Protein AF-A0A552V3G6-F1 (afdb_monomer)

Structure (mmCIF, N/CA/C/O backbone):
data_AF-A0A552V3G6-F1
#
_entry.id   AF-A0A552V3G6-F1
#
loop_
_atom_site.group_PDB
_atom_site.id
_atom_site.type_symbol
_atom_site.label_atom_id
_atom_site.label_alt_id
_atom_site.label_comp_id
_atom_site.label_asym_id
_atom_site.label_entity_id
_atom_site.label_seq_id
_atom_site.pdbx_PDB_ins_code
_atom_site.Cartn_x
_atom_site.Cartn_y
_atom_site.Cartn_z
_atom_site.occupancy
_atom_site.B_iso_or_equiv
_atom_site.auth_seq_id
_atom_site.auth_comp_id
_atom_site.auth_asym_id
_atom_site.auth_atom_id
_atom_site.pdbx_PDB_model_num
ATOM 1 N N . MET A 1 1 ? -13.870 12.421 2.718 1.00 36.53 1 MET A N 1
ATOM 2 C CA . MET A 1 1 ? -14.119 11.227 3.550 1.00 36.53 1 MET A CA 1
ATOM 3 C C . MET A 1 1 ? -14.312 10.063 2.599 1.00 36.53 1 MET A C 1
ATOM 5 O O . MET A 1 1 ? -15.280 10.072 1.852 1.00 36.53 1 MET A O 1
ATOM 9 N N . CYS A 1 2 ? -13.335 9.164 2.523 1.00 41.12 2 CYS A N 1
ATOM 10 C CA . CYS A 1 2 ? -13.428 7.960 1.698 1.00 41.12 2 CYS A CA 1
ATOM 11 C C . CYS A 1 2 ? -14.226 6.924 2.500 1.00 41.12 2 CYS A C 1
ATOM 13 O O . CYS A 1 2 ? -13.892 6.691 3.658 1.00 41.12 2 CYS A O 1
ATOM 15 N N . ILE A 1 3 ? -15.292 6.365 1.926 1.00 45.28 3 ILE A N 1
ATOM 16 C CA . ILE A 1 3 ? -16.096 5.302 2.545 1.00 45.28 3 ILE A CA 1
ATOM 17 C C . ILE A 1 3 ? -15.533 3.977 2.037 1.00 45.28 3 ILE A C 1
ATOM 19 O O . ILE A 1 3 ? -15.386 3.808 0.830 1.00 45.28 3 ILE A O 1
ATOM 23 N N . PHE A 1 4 ? -15.200 3.064 2.940 1.00 55.50 4 PHE A N 1
ATOM 24 C CA . PHE A 1 4 ? -14.645 1.755 2.613 1.00 55.50 4 PHE A CA 1
ATOM 25 C C . PHE A 1 4 ? -15.661 0.700 3.085 1.00 55.50 4 PHE A C 1
ATOM 27 O O . PHE A 1 4 ? -16.121 0.794 4.222 1.00 55.50 4 PHE A O 1
ATOM 34 N N . ASN A 1 5 ? -16.024 -0.286 2.255 1.00 55.72 5 ASN A N 1
ATOM 35 C CA . ASN A 1 5 ? -16.886 -1.399 2.685 1.00 55.72 5 ASN A CA 1
ATOM 36 C C . ASN A 1 5 ? -16.052 -2.642 3.048 1.00 55.72 5 ASN A C 1
ATOM 38 O O . ASN A 1 5 ? -14.921 -2.804 2.590 1.00 55.72 5 ASN A O 1
ATOM 42 N N . VAL A 1 6 ? -16.610 -3.541 3.865 1.00 61.16 6 VAL A N 1
ATOM 43 C CA . VAL A 1 6 ? -15.971 -4.830 4.202 1.00 61.16 6 VAL A CA 1
ATOM 44 C C . VAL A 1 6 ? -15.851 -5.693 2.954 1.00 61.16 6 VAL A C 1
ATOM 46 O O . VAL A 1 6 ? -16.818 -5.811 2.207 1.00 61.16 6 VAL A O 1
ATOM 49 N N . ASN A 1 7 ? -14.696 -6.341 2.776 1.00 65.25 7 ASN A N 1
ATOM 50 C CA . ASN A 1 7 ? -14.328 -7.121 1.586 1.00 65.25 7 ASN A CA 1
ATOM 51 C C . ASN A 1 7 ? -14.103 -6.297 0.309 1.00 65.25 7 ASN A C 1
ATOM 53 O O . ASN A 1 7 ? -13.780 -6.888 -0.721 1.00 65.25 7 ASN A O 1
ATOM 57 N N . ASP A 1 8 ? -14.198 -4.966 0.376 1.00 72.62 8 ASP A N 1
ATOM 58 C CA . ASP A 1 8 ? -13.779 -4.106 -0.724 1.00 72.62 8 ASP A CA 1
ATOM 59 C C . ASP A 1 8 ? -12.289 -3.779 -0.611 1.00 72.62 8 ASP A C 1
ATOM 61 O O . ASP A 1 8 ? -11.747 -3.486 0.463 1.00 72.62 8 ASP A O 1
ATOM 65 N N . ILE A 1 9 ? -11.634 -3.777 -1.768 1.00 83.00 9 ILE A N 1
ATOM 66 C CA . ILE A 1 9 ? -10.279 -3.265 -1.926 1.00 83.00 9 ILE A CA 1
ATOM 67 C C . ILE A 1 9 ? -10.390 -1.835 -2.423 1.00 83.00 9 ILE A C 1
ATOM 69 O O . ILE A 1 9 ? -10.930 -1.575 -3.497 1.00 83.00 9 ILE A O 1
ATOM 73 N N . ASN A 1 10 ? -9.822 -0.907 -1.665 1.00 86.19 10 ASN A N 1
ATOM 74 C CA . ASN A 1 10 ? -9.672 0.469 -2.106 1.00 86.19 10 ASN A CA 1
ATOM 75 C C . ASN A 1 10 ? -8.270 0.634 -2.682 1.00 86.19 10 ASN A C 1
ATOM 77 O O . ASN A 1 10 ? -7.282 0.358 -2.002 1.00 86.19 10 ASN A O 1
ATOM 81 N N . MET A 1 11 ? -8.189 1.048 -3.944 1.00 91.12 11 MET A N 1
ATOM 82 C CA . MET A 1 11 ? -6.927 1.173 -4.668 1.00 91.12 11 MET A CA 1
ATOM 83 C C . MET A 1 11 ? -6.650 2.630 -5.021 1.00 91.12 11 MET A C 1
ATOM 85 O O . MET A 1 11 ? -7.496 3.310 -5.600 1.00 91.12 11 MET A O 1
ATOM 89 N N . TYR A 1 12 ? -5.439 3.084 -4.718 1.00 92.06 12 TYR A N 1
ATOM 90 C CA . TYR A 1 12 ? -4.943 4.413 -5.052 1.00 92.06 12 TYR A CA 1
ATOM 91 C C . TYR A 1 12 ? -3.745 4.270 -5.981 1.00 92.06 12 TYR A C 1
ATOM 93 O O . TYR A 1 12 ? -2.741 3.660 -5.614 1.00 92.06 12 TYR A O 1
ATOM 101 N N . VAL A 1 13 ? -3.857 4.826 -7.184 1.00 93.50 13 VAL A N 1
ATOM 102 C CA . VAL A 1 13 ? -2.789 4.788 -8.186 1.00 93.50 13 VAL A CA 1
ATOM 103 C C . VAL A 1 13 ? -1.949 6.054 -8.072 1.00 93.50 13 VAL A C 1
ATOM 105 O O . VAL A 1 13 ? -2.476 7.166 -8.074 1.00 93.50 13 VAL A O 1
ATOM 108 N N . LEU A 1 14 ? -0.636 5.877 -7.984 1.00 93.38 14 LEU A N 1
ATOM 109 C CA . LEU A 1 14 ? 0.359 6.935 -7.923 1.00 93.38 14 LEU A CA 1
ATOM 110 C C . LEU A 1 14 ? 1.280 6.822 -9.137 1.00 93.38 14 LEU A C 1
ATOM 112 O O . LEU A 1 14 ? 2.003 5.840 -9.283 1.00 93.38 14 LEU A O 1
ATOM 116 N N . ASN A 1 15 ? 1.287 7.853 -9.978 1.00 93.00 15 ASN A N 1
ATOM 117 C CA . ASN A 1 15 ? 2.213 7.949 -11.103 1.00 93.00 15 ASN A CA 1
ATOM 118 C C . ASN A 1 15 ? 3.409 8.813 -10.698 1.00 93.00 15 ASN A C 1
ATOM 120 O O . ASN A 1 15 ? 3.293 10.035 -10.589 1.00 93.00 15 ASN A O 1
ATOM 124 N N . GLN A 1 16 ? 4.555 8.176 -10.477 1.00 90.69 16 GLN A N 1
ATOM 125 C CA . GLN A 1 16 ? 5.810 8.839 -10.143 1.00 90.69 16 GLN A CA 1
ATOM 126 C C . GLN A 1 16 ? 6.556 9.196 -11.424 1.00 90.69 16 GLN A C 1
ATOM 128 O O . GLN A 1 16 ? 7.048 8.321 -12.135 1.00 90.69 16 GLN A O 1
ATOM 133 N N . SER A 1 17 ? 6.655 10.490 -11.726 1.00 91.12 17 SER A N 1
ATOM 134 C CA . SER A 1 17 ? 7.442 10.964 -12.878 1.00 91.12 17 SER A CA 1
ATOM 135 C C . SER A 1 17 ? 8.953 10.981 -12.601 1.00 91.12 17 SER A C 1
ATOM 137 O O . SER A 1 17 ? 9.752 11.064 -13.527 1.00 91.12 17 SER A O 1
ATOM 139 N N . TYR A 1 18 ? 9.346 10.905 -11.331 1.00 91.38 18 TYR A N 1
ATOM 140 C CA . TYR A 1 18 ? 10.720 10.957 -10.836 1.00 91.38 18 TYR A CA 1
ATOM 141 C C . TYR A 1 18 ? 10.821 10.141 -9.543 1.00 91.38 18 TYR A C 1
ATOM 143 O O . TYR A 1 18 ? 9.799 9.754 -8.973 1.00 91.38 18 TYR A O 1
ATOM 151 N N . GLY A 1 19 ? 12.046 9.887 -9.078 1.00 91.00 19 GLY A N 1
ATOM 152 C CA . GLY A 1 19 ? 12.248 9.298 -7.757 1.00 91.00 19 GLY A CA 1
ATOM 153 C C . GLY A 1 19 ? 11.760 10.224 -6.639 1.00 91.00 19 GLY A C 1
ATOM 154 O O . GLY A 1 19 ? 11.788 11.442 -6.790 1.00 91.00 19 GLY A O 1
ATOM 155 N N . GLY A 1 20 ? 11.295 9.643 -5.538 1.00 92.69 20 GLY A N 1
ATOM 156 C CA . GLY A 1 20 ? 10.691 10.361 -4.420 1.00 92.69 20 GLY A CA 1
ATOM 157 C C . GLY A 1 20 ? 10.401 9.432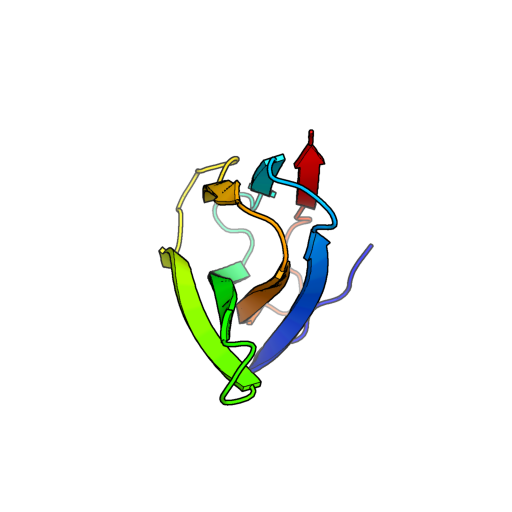 -3.244 1.00 92.69 20 GLY A C 1
ATOM 158 O O . GLY A 1 20 ? 10.947 8.332 -3.141 1.00 92.69 20 GLY A O 1
ATOM 159 N N . LYS A 1 21 ? 9.524 9.862 -2.344 1.00 94.88 21 LYS A N 1
ATOM 160 C CA . LYS A 1 21 ? 9.106 9.110 -1.165 1.00 94.88 21 LYS A CA 1
ATOM 161 C C . LYS A 1 21 ? 7.587 8.986 -1.126 1.00 94.88 21 LYS A C 1
ATOM 163 O O . LYS A 1 21 ? 6.867 9.984 -1.116 1.00 94.88 21 LYS A O 1
ATOM 168 N N . ILE A 1 22 ? 7.114 7.746 -1.046 1.00 95.19 22 ILE A N 1
ATOM 169 C CA . ILE A 1 22 ? 5.709 7.413 -0.813 1.00 95.19 22 ILE A CA 1
ATOM 170 C C . ILE A 1 22 ? 5.557 7.053 0.658 1.00 95.19 22 ILE A C 1
ATOM 172 O O . ILE A 1 22 ? 6.202 6.119 1.141 1.00 95.19 22 ILE A O 1
ATOM 176 N N . THR A 1 23 ? 4.672 7.757 1.352 1.00 93.38 23 THR A N 1
ATOM 177 C CA . THR A 1 23 ? 4.370 7.479 2.754 1.00 93.38 23 THR A CA 1
ATOM 178 C C . THR A 1 23 ? 2.877 7.305 2.935 1.00 93.38 23 THR A C 1
ATOM 180 O O . THR A 1 23 ? 2.085 8.123 2.464 1.00 93.38 23 THR A O 1
ATOM 183 N N . SER A 1 24 ? 2.493 6.247 3.635 1.00 91.69 24 SER A N 1
ATOM 184 C CA . SER A 1 24 ? 1.107 6.010 4.007 1.00 91.69 24 SER A CA 1
ATOM 185 C C . SER A 1 24 ? 0.938 6.154 5.504 1.00 91.69 24 SER A C 1
ATOM 187 O O . SER A 1 24 ? 1.670 5.536 6.276 1.00 91.69 24 SER A O 1
ATOM 189 N N . TYR A 1 25 ? -0.102 6.878 5.891 1.00 88.81 25 TYR A N 1
ATOM 190 C CA . TYR A 1 25 ? -0.562 6.984 7.261 1.00 88.81 25 TYR A CA 1
ATOM 191 C C . TYR A 1 25 ? -1.988 6.455 7.374 1.00 88.81 25 TYR A C 1
ATOM 193 O O . TYR A 1 25 ? -2.838 6.748 6.529 1.00 88.81 25 TYR A O 1
ATOM 201 N N . MET A 1 26 ? -2.256 5.692 8.427 1.00 85.75 26 MET A N 1
ATOM 202 C CA . MET A 1 26 ? -3.602 5.258 8.772 1.00 85.75 26 MET A CA 1
ATOM 203 C C . MET A 1 26 ? -3.771 5.343 10.284 1.00 85.75 26 MET A C 1
ATOM 205 O O . MET A 1 26 ? -3.144 4.611 11.039 1.00 85.75 26 MET A O 1
ATOM 209 N N . GLN A 1 27 ? -4.636 6.248 10.724 1.00 83.94 27 GLN A N 1
ATOM 210 C CA . GLN A 1 27 ? -4.970 6.409 12.129 1.00 83.94 27 GLN A CA 1
ATOM 211 C C . GLN A 1 27 ? -6.327 5.764 12.389 1.00 83.94 27 GLN A C 1
ATOM 213 O O . GLN A 1 27 ? -7.361 6.276 11.956 1.00 83.94 27 GLN A O 1
ATOM 218 N N . VAL A 1 28 ? -6.305 4.646 13.109 1.00 80.75 28 VAL A N 1
ATOM 219 C CA . VAL A 1 28 ? -7.491 3.889 13.517 1.00 80.75 28 VAL A CA 1
ATOM 220 C C . VAL A 1 28 ? -7.462 3.756 15.044 1.00 80.75 28 VAL A C 1
ATOM 222 O O . VAL A 1 28 ? -6.503 3.193 15.576 1.00 80.75 28 VAL A O 1
ATOM 225 N N . PRO A 1 29 ? -8.462 4.288 15.773 1.00 77.69 29 PRO A N 1
ATOM 226 C CA . PRO A 1 29 ? -8.525 4.157 17.224 1.00 77.69 29 PRO 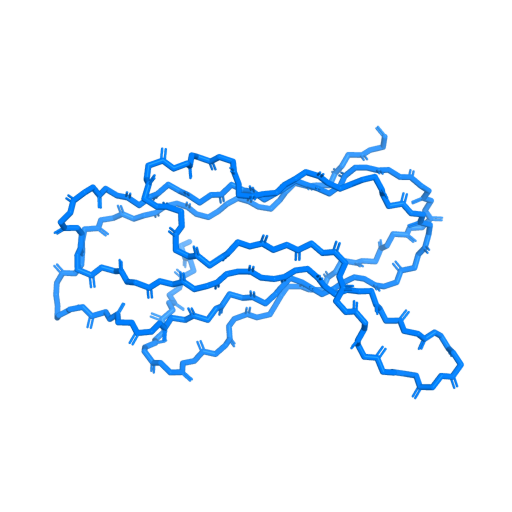A CA 1
ATOM 227 C C . PRO A 1 29 ? -8.569 2.695 17.681 1.00 77.69 29 PRO A C 1
ATOM 229 O O . PRO A 1 29 ? -9.116 1.822 16.998 1.00 77.69 29 PRO A O 1
ATOM 232 N N . GLN A 1 30 ? -8.046 2.440 18.880 1.00 72.75 30 GLN A N 1
ATOM 233 C CA . GLN A 1 30 ? -8.216 1.149 19.539 1.00 72.75 30 GLN A CA 1
ATOM 234 C C . GLN A 1 30 ? -9.715 0.887 19.763 1.00 72.75 30 GLN A C 1
ATOM 236 O O . GLN A 1 30 ? -10.442 1.787 20.178 1.00 72.75 30 GLN A O 1
ATOM 241 N N . ASN A 1 31 ? -10.173 -0.338 19.489 1.00 75.81 31 ASN A N 1
ATOM 242 C CA . ASN A 1 31 ? -11.589 -0.741 19.547 1.00 75.81 31 ASN A CA 1
ATOM 243 C C . ASN A 1 31 ? -12.519 -0.028 18.547 1.00 75.81 31 ASN A C 1
ATOM 245 O O . ASN A 1 31 ? -13.728 -0.010 18.742 1.00 75.81 31 ASN A O 1
ATOM 249 N N . SER A 1 32 ? -11.982 0.509 17.452 1.00 78.75 32 SER A N 1
ATOM 250 C CA . SER A 1 32 ? -12.776 1.142 16.386 1.00 78.75 32 SER A CA 1
ATOM 251 C C . SER A 1 32 ? -13.718 0.201 15.626 1.00 78.75 32 SER A C 1
ATOM 253 O O . SER A 1 32 ? -14.522 0.672 14.825 1.00 78.75 32 SER A O 1
ATOM 255 N N . GLY A 1 33 ? -13.592 -1.117 15.809 1.00 80.50 33 GLY A N 1
ATOM 256 C CA . GLY A 1 33 ? -14.310 -2.105 15.003 1.00 80.50 33 GLY A CA 1
ATOM 257 C C . GLY A 1 33 ? -13.795 -2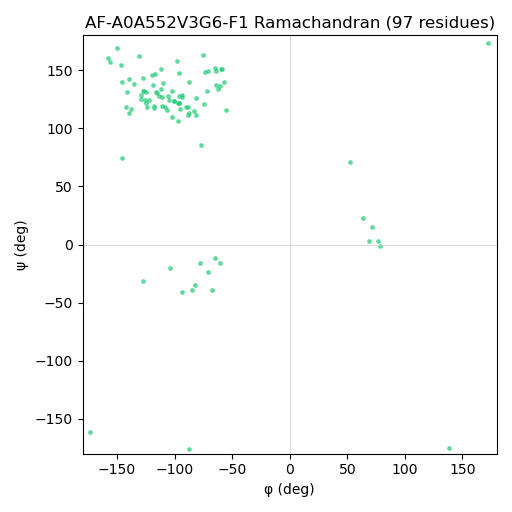.211 13.560 1.00 80.50 33 GLY A C 1
ATOM 258 O O . GLY A 1 33 ? -14.487 -2.787 12.720 1.00 80.50 33 GLY A O 1
ATOM 259 N N . ILE A 1 34 ? -12.604 -1.669 13.269 1.00 80.88 34 ILE A N 1
ATOM 260 C CA . ILE A 1 34 ? -11.963 -1.670 11.947 1.00 80.88 34 ILE A CA 1
ATOM 261 C C . ILE A 1 34 ? -10.733 -2.585 11.973 1.00 80.88 34 ILE A C 1
ATOM 263 O O . ILE A 1 34 ? -9.843 -2.409 12.802 1.00 80.88 34 ILE A O 1
ATOM 267 N N . ASP A 1 35 ? -10.661 -3.525 11.030 1.00 82.44 35 ASP A N 1
ATOM 268 C CA . ASP A 1 35 ? -9.463 -4.325 10.736 1.00 82.44 35 ASP A CA 1
ATOM 269 C C . ASP A 1 35 ? -9.126 -4.161 9.252 1.00 82.44 35 ASP A C 1
ATOM 271 O O . ASP A 1 35 ? -10.008 -4.272 8.390 1.00 82.44 35 ASP A O 1
ATOM 275 N N . TYR A 1 36 ? -7.861 -3.875 8.952 1.00 83.25 36 TYR A N 1
ATOM 276 C CA . TYR A 1 36 ? -7.397 -3.622 7.601 1.00 83.25 36 TYR A CA 1
ATOM 277 C C . TYR A 1 36 ? -5.967 -4.108 7.365 1.00 83.25 36 TYR A C 1
ATOM 279 O O . TYR A 1 36 ? -5.124 -4.146 8.260 1.00 83.25 36 TYR A O 1
ATOM 287 N N . ASN A 1 37 ? -5.693 -4.401 6.098 1.00 87.06 37 ASN A N 1
ATOM 288 C CA . ASN A 1 37 ? -4.349 -4.524 5.560 1.00 87.06 37 ASN A CA 1
ATOM 289 C C . ASN A 1 37 ? -4.084 -3.387 4.587 1.00 87.06 37 ASN A C 1
ATOM 291 O O . ASN A 1 37 ? -4.993 -2.914 3.902 1.00 87.06 37 ASN A O 1
ATOM 295 N N . ILE A 1 38 ? -2.821 -2.994 4.474 1.00 89.25 38 ILE A N 1
ATOM 296 C CA . ILE A 1 38 ? -2.397 -2.076 3.428 1.00 89.25 38 ILE A CA 1
ATOM 297 C C . ILE A 1 38 ? -1.106 -2.553 2.785 1.00 89.25 38 ILE A C 1
ATOM 299 O O . ILE A 1 38 ? -0.183 -3.036 3.443 1.00 89.25 38 ILE A O 1
ATOM 303 N N . SER A 1 39 ? -1.049 -2.436 1.468 1.00 92.12 39 SER A N 1
ATOM 304 C CA . SER A 1 39 ? 0.092 -2.857 0.668 1.00 92.12 39 SER A CA 1
ATOM 305 C C . SER A 1 39 ? 0.365 -1.847 -0.434 1.00 92.12 39 SER A C 1
ATOM 307 O O . SER A 1 39 ? -0.554 -1.291 -1.030 1.00 92.12 39 SER A O 1
ATOM 309 N N . LEU A 1 40 ? 1.643 -1.628 -0.702 1.00 95.19 40 LEU A N 1
ATOM 310 C CA . LEU A 1 40 ? 2.177 -0.875 -1.819 1.00 95.19 40 LEU A CA 1
ATOM 311 C C . LEU A 1 40 ? 2.750 -1.867 -2.829 1.00 95.19 40 LEU A C 1
ATOM 313 O O . LEU A 1 40 ? 3.602 -2.700 -2.504 1.00 95.19 40 LEU A O 1
ATOM 317 N N . PHE A 1 41 ? 2.312 -1.723 -4.070 1.00 96.94 41 PHE A N 1
ATOM 318 C CA . PHE A 1 41 ? 2.821 -2.458 -5.214 1.00 96.94 41 PHE A CA 1
ATOM 319 C C . PHE A 1 41 ? 3.462 -1.493 -6.208 1.00 96.94 41 PHE A C 1
ATOM 321 O O . PHE A 1 41 ? 2.983 -0.371 -6.374 1.00 96.94 41 PHE A O 1
ATOM 328 N N . LYS A 1 42 ? 4.511 -1.938 -6.900 1.00 97.38 42 LYS A N 1
ATOM 329 C CA . LYS A 1 42 ? 5.031 -1.297 -8.110 1.00 97.38 42 LYS A CA 1
ATOM 330 C C . LYS A 1 42 ? 4.569 -2.100 -9.320 1.00 97.38 42 LYS A C 1
ATOM 332 O O . LYS A 1 42 ? 4.705 -3.323 -9.323 1.00 97.38 42 LYS A O 1
ATOM 337 N N . GLN A 1 43 ? 4.033 -1.429 -10.331 1.00 97.81 43 GLN A N 1
ATOM 338 C CA . GLN A 1 43 ? 3.722 -2.073 -11.599 1.00 97.81 43 GLN A CA 1
ATOM 339 C C . GLN A 1 43 ? 5.018 -2.395 -12.353 1.00 97.81 43 GLN A C 1
ATOM 341 O O . GLN A 1 43 ? 5.901 -1.546 -12.484 1.00 97.81 43 GLN A O 1
ATOM 346 N N . ASP A 1 44 ? 5.133 -3.621 -12.848 1.00 96.56 44 ASP A N 1
ATOM 347 C CA . ASP A 1 44 ? 6.135 -3.996 -13.834 1.00 96.56 44 ASP A CA 1
ATOM 348 C C . ASP A 1 44 ? 5.734 -3.432 -15.202 1.00 96.56 44 ASP A C 1
ATOM 350 O O . ASP A 1 44 ? 4.656 -3.732 -15.710 1.00 96.56 44 ASP A O 1
ATOM 354 N N . GLU A 1 45 ? 6.583 -2.602 -15.803 1.00 93.12 45 GLU A N 1
ATOM 355 C CA . GLU A 1 45 ? 6.261 -1.931 -17.069 1.00 93.12 45 GLU A CA 1
ATOM 356 C C . GLU A 1 45 ? 6.231 -2.884 -18.272 1.00 93.12 45 GLU A C 1
ATOM 358 O O . GLU A 1 45 ? 5.576 -2.589 -19.271 1.00 93.12 45 GLU A O 1
ATOM 363 N N . ALA A 1 46 ? 6.925 -4.023 -18.195 1.00 95.50 46 ALA A N 1
ATOM 364 C CA . ALA A 1 46 ? 6.987 -4.984 -19.288 1.00 95.50 46 ALA A CA 1
ATOM 365 C C . ALA A 1 46 ? 5.795 -5.946 -19.269 1.00 95.50 46 ALA A C 1
ATOM 367 O O . ALA A 1 46 ? 5.279 -6.294 -20.332 1.00 95.50 46 ALA A O 1
ATOM 368 N N . THR A 1 47 ? 5.367 -6.389 -18.082 1.00 95.88 47 THR A N 1
ATOM 369 C CA . THR A 1 47 ? 4.291 -7.389 -17.947 1.00 95.88 47 THR A CA 1
ATOM 370 C C . THR A 1 47 ? 2.954 -6.802 -17.508 1.00 95.88 47 THR A C 1
ATOM 372 O O . THR A 1 47 ? 1.915 -7.418 -17.724 1.00 95.88 47 THR A O 1
ATOM 375 N N . GLY A 1 48 ? 2.958 -5.608 -16.914 1.00 93.94 48 GLY A N 1
ATOM 376 C CA . GLY A 1 48 ? 1.789 -4.997 -16.284 1.00 93.94 48 GLY A CA 1
ATOM 377 C C . GLY A 1 48 ? 1.472 -5.550 -14.891 1.00 93.94 48 GLY A C 1
ATOM 378 O O . GLY A 1 48 ? 0.534 -5.057 -14.261 1.00 93.94 48 GLY A O 1
ATOM 379 N N . ASP A 1 49 ? 2.240 -6.527 -14.396 1.00 96.38 49 ASP A N 1
ATOM 380 C CA . ASP A 1 49 ? 1.997 -7.178 -13.107 1.00 96.38 49 ASP A CA 1
ATOM 381 C C . AS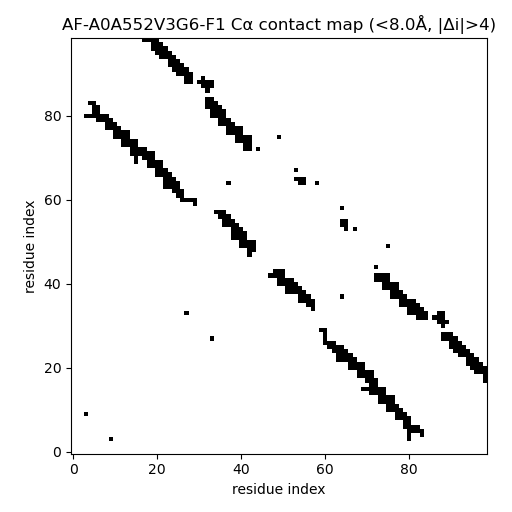P A 1 49 ? 2.305 -6.255 -11.926 1.00 96.38 49 ASP A C 1
ATOM 383 O O . ASP A 1 49 ? 3.220 -5.434 -11.965 1.00 96.38 49 ASP A O 1
ATOM 387 N N . LEU A 1 50 ? 1.583 -6.435 -10.820 1.00 96.06 50 LEU A N 1
ATOM 388 C CA . LEU A 1 50 ? 1.842 -5.721 -9.572 1.00 96.06 50 LEU A CA 1
ATOM 389 C C . LEU A 1 50 ? 2.826 -6.503 -8.696 1.00 96.06 50 LEU A C 1
ATOM 391 O O . LEU A 1 50 ? 2.536 -7.608 -8.240 1.00 96.06 50 LEU A O 1
ATOM 395 N N . LYS A 1 51 ? 3.985 -5.904 -8.414 1.00 96.62 51 LYS A N 1
ATOM 396 C CA . LYS A 1 51 ? 5.017 -6.458 -7.529 1.00 96.62 51 LYS A CA 1
ATOM 397 C C . LYS A 1 51 ? 4.944 -5.798 -6.160 1.00 96.62 51 LYS A C 1
ATOM 399 O O . LYS A 1 51 ? 5.036 -4.578 -6.061 1.00 96.62 51 LYS A O 1
ATOM 404 N N . PHE A 1 52 ? 4.785 -6.593 -5.106 1.00 94.38 52 PHE A N 1
ATOM 405 C CA . PHE A 1 52 ? 4.773 -6.090 -3.731 1.00 94.38 52 PHE A CA 1
ATOM 406 C C . PHE A 1 52 ? 6.117 -5.436 -3.385 1.00 94.38 52 PHE A C 1
ATOM 408 O O . PHE A 1 52 ? 7.168 -6.013 -3.667 1.00 94.38 52 PHE A O 1
ATOM 415 N N . VAL A 1 53 ? 6.084 -4.251 -2.769 1.00 94.88 53 VAL A N 1
ATOM 416 C CA . VAL A 1 53 ? 7.304 -3.529 -2.358 1.00 94.88 53 VAL A CA 1
ATOM 417 C C . VAL A 1 53 ? 7.303 -3.107 -0.891 1.00 94.88 53 VAL A C 1
ATOM 419 O O . VAL A 1 53 ? 8.366 -3.054 -0.280 1.00 94.88 53 VAL A O 1
ATOM 422 N N . ALA A 1 54 ? 6.138 -2.818 -0.312 1.00 91.81 54 ALA A N 1
ATOM 423 C CA . ALA A 1 54 ? 6.001 -2.474 1.099 1.00 91.81 54 ALA A CA 1
ATOM 424 C C . ALA A 1 54 ? 4.566 -2.726 1.562 1.00 91.81 54 ALA A C 1
ATOM 426 O O . ALA A 1 54 ? 3.644 -2.772 0.755 1.00 91.81 54 ALA A O 1
ATOM 427 N N . GLY A 1 55 ? 4.350 -2.857 2.861 1.00 86.00 55 GLY A N 1
ATOM 428 C CA . GLY A 1 55 ? 3.014 -3.017 3.415 1.00 86.00 55 GLY A CA 1
ATOM 429 C C . GLY A 1 55 ? 3.066 -3.330 4.896 1.00 86.00 55 GLY A C 1
ATOM 430 O O . GLY A 1 55 ? 4.141 -3.539 5.459 1.00 86.00 55 GLY A O 1
ATOM 431 N N . CYS A 1 56 ? 1.894 -3.366 5.511 1.00 79.31 56 CYS A N 1
ATOM 432 C CA . CYS A 1 56 ? 1.737 -3.798 6.884 1.00 79.31 56 CYS A CA 1
ATOM 433 C C . CYS A 1 56 ? 0.454 -4.609 7.015 1.00 79.31 56 CYS A C 1
ATOM 435 O O . CYS A 1 56 ? -0.618 -4.182 6.566 1.00 79.31 56 CYS A O 1
ATOM 437 N N . ASP A 1 57 ? 0.589 -5.761 7.658 1.00 68.81 57 ASP A N 1
ATOM 438 C CA . ASP A 1 57 ? -0.539 -6.513 8.168 1.00 68.81 57 ASP A CA 1
ATOM 439 C C . ASP A 1 57 ? -0.841 -5.999 9.572 1.00 68.81 57 ASP A C 1
ATOM 441 O O . ASP A 1 57 ? -0.036 -6.174 10.484 1.00 68.81 57 ASP A O 1
ATOM 445 N N . TYR A 1 58 ? -2.004 -5.367 9.724 1.00 64.38 58 TYR A N 1
ATOM 446 C CA . TYR A 1 58 ? -2.584 -5.021 11.018 1.00 64.38 58 TYR A CA 1
ATOM 447 C C . TYR A 1 58 ? -1.645 -4.250 11.979 1.00 64.38 58 TYR A C 1
ATOM 449 O O . TYR A 1 58 ? -1.207 -4.777 13.007 1.00 64.38 58 TYR A O 1
ATOM 457 N N . PRO A 1 59 ? -1.338 -2.975 11.680 1.00 60.06 59 PRO A N 1
ATOM 458 C CA . PRO A 1 59 ? -0.559 -2.134 12.574 1.00 60.06 59 PRO A CA 1
ATOM 459 C C . PRO A 1 59 ? -1.455 -1.662 13.717 1.00 60.06 59 PRO A C 1
ATOM 461 O O . PRO A 1 59 ? -2.032 -0.574 13.667 1.00 60.06 59 PRO A O 1
ATOM 464 N N . GLU A 1 60 ? -1.584 -2.463 14.772 1.00 56.94 60 GLU A N 1
ATOM 465 C CA . GLU A 1 60 ? -2.098 -1.925 16.028 1.00 56.94 60 GLU A CA 1
ATOM 466 C C . GLU A 1 60 ? -1.208 -0.734 16.425 1.00 56.94 60 GLU A C 1
ATOM 468 O O . GLU A 1 60 ? -0.012 -0.880 16.669 1.00 56.94 60 GLU A O 1
ATOM 473 N N . MET A 1 61 ? -1.803 0.462 16.460 1.00 56.88 61 MET A N 1
ATOM 474 C CA . MET A 1 61 ? -1.218 1.718 16.955 1.00 56.88 61 MET A CA 1
ATOM 475 C C . MET A 1 61 ? -0.204 2.466 16.066 1.00 56.88 61 MET A C 1
ATOM 477 O O . MET A 1 61 ? 0.287 3.507 16.511 1.00 56.88 61 MET A O 1
ATOM 481 N N . SER A 1 62 ? 0.108 2.035 14.837 1.00 58.94 62 SER A N 1
ATOM 482 C CA . SER A 1 62 ? 1.019 2.831 13.9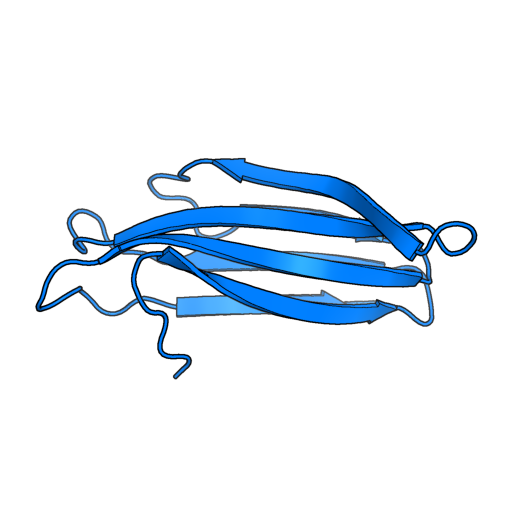93 1.00 58.94 62 SER A CA 1
ATOM 483 C C . SER A 1 62 ? 0.273 3.876 13.172 1.00 58.94 62 SER A C 1
ATOM 485 O O . SER A 1 62 ? -0.528 3.529 12.312 1.00 58.94 62 SER A O 1
ATOM 487 N N . ASN A 1 63 ? 0.582 5.158 13.391 1.00 71.62 63 ASN A N 1
ATOM 488 C CA . ASN A 1 63 ? 0.096 6.228 12.519 1.00 71.62 63 ASN A CA 1
ATOM 489 C C . ASN A 1 63 ? 0.735 6.137 11.127 1.00 71.62 63 ASN A C 1
ATOM 491 O O . ASN A 1 63 ? 0.045 6.373 10.145 1.00 71.62 63 ASN A O 1
ATOM 495 N N . GLU A 1 64 ? 2.030 5.805 11.033 1.00 77.75 64 GLU A N 1
ATOM 496 C CA . GLU A 1 64 ? 2.742 5.589 9.764 1.00 77.75 64 GLU A CA 1
ATOM 497 C C . GLU A 1 64 ? 2.792 4.097 9.444 1.00 77.75 64 GLU A C 1
ATOM 499 O O . GLU A 1 64 ? 3.321 3.306 10.221 1.00 77.75 64 GLU A O 1
ATOM 504 N N . ILE A 1 65 ? 2.257 3.697 8.298 1.00 86.56 65 ILE A N 1
ATOM 505 C CA . ILE A 1 65 ? 2.141 2.279 7.955 1.00 86.56 65 ILE A CA 1
ATOM 506 C C . ILE A 1 65 ? 3.327 1.792 7.137 1.00 86.56 65 ILE A C 1
ATOM 508 O O . ILE A 1 65 ? 3.834 0.693 7.345 1.00 86.56 65 ILE A O 1
ATOM 512 N N . PHE A 1 66 ? 3.774 2.624 6.203 1.00 88.69 66 PHE A N 1
ATOM 513 C CA . PHE A 1 66 ? 5.014 2.418 5.479 1.00 88.69 66 PHE A CA 1
ATOM 514 C C . PHE A 1 66 ? 5.542 3.749 4.957 1.00 88.69 66 PHE A C 1
ATOM 516 O O . PHE A 1 66 ? 4.788 4.691 4.703 1.00 88.69 66 PHE A O 1
ATOM 523 N N . SER A 1 67 ? 6.847 3.763 4.714 1.00 92.44 67 SER A N 1
ATOM 524 C CA . SER A 1 67 ? 7.583 4.839 4.068 1.00 92.44 67 SER A CA 1
ATOM 525 C C . SER A 1 67 ? 8.573 4.192 3.094 1.00 92.44 67 SER A C 1
ATOM 527 O O . SER A 1 67 ? 9.463 3.457 3.524 1.00 92.44 67 SER A O 1
ATOM 529 N N . TYR A 1 68 ? 8.419 4.446 1.795 1.00 93.94 68 TYR A N 1
ATOM 530 C CA . TYR A 1 68 ? 9.182 3.795 0.729 1.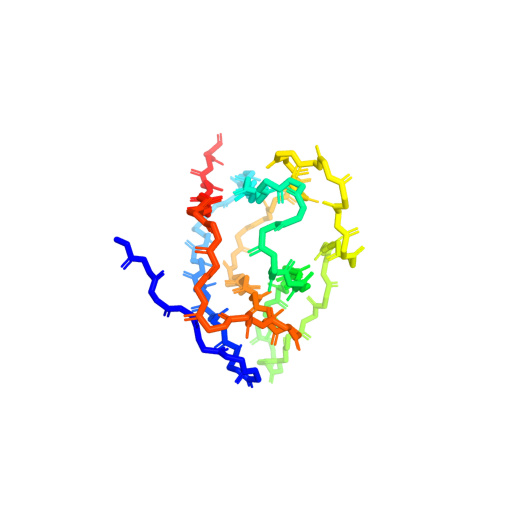00 93.94 68 TYR A CA 1
ATOM 531 C C . TYR A 1 68 ? 9.823 4.829 -0.201 1.00 93.94 68 TYR A C 1
ATOM 533 O O . TYR A 1 68 ? 9.147 5.749 -0.661 1.00 93.94 68 TYR A O 1
ATOM 541 N N . ILE A 1 69 ? 11.117 4.667 -0.490 1.00 95.38 69 ILE A N 1
ATOM 542 C CA . ILE A 1 69 ? 11.813 5.466 -1.505 1.00 95.38 69 ILE A CA 1
ATOM 543 C C . ILE A 1 69 ? 11.502 4.856 -2.871 1.00 95.38 69 ILE A C 1
ATOM 545 O O . ILE A 1 69 ? 11.901 3.729 -3.155 1.00 95.38 69 ILE A O 1
ATOM 549 N N . SER A 1 70 ? 10.743 5.583 -3.684 1.00 94.44 70 SER A N 1
ATOM 550 C CA . SER A 1 70 ? 10.327 5.172 -5.020 1.00 94.44 70 SER A CA 1
ATOM 551 C C . SER A 1 70 ? 11.248 5.739 -6.088 1.00 94.44 70 SER A C 1
ATOM 553 O O . SER A 1 70 ? 11.703 6.872 -5.970 1.00 94.44 70 SER A O 1
ATOM 555 N N . ASP A 1 71 ? 11.425 4.991 -7.172 1.00 95.25 71 ASP A N 1
ATOM 556 C CA . ASP A 1 71 ? 11.883 5.535 -8.452 1.00 95.25 71 ASP A CA 1
ATOM 557 C C . ASP A 1 71 ? 10.674 6.021 -9.271 1.00 95.25 71 ASP A C 1
ATOM 559 O O . ASP A 1 71 ? 9.528 5.936 -8.819 1.00 95.25 71 ASP A O 1
ATOM 563 N N . SER A 1 72 ? 10.900 6.467 -10.510 1.00 95.06 72 SER A N 1
ATOM 564 C CA . SER A 1 72 ? 9.803 6.669 -11.458 1.00 95.06 72 SER A CA 1
ATOM 565 C C . SER A 1 72 ? 9.035 5.364 -11.722 1.00 95.06 72 SER A C 1
ATOM 567 O O . SER A 1 72 ? 9.588 4.257 -11.647 1.00 95.06 72 SER A O 1
ATOM 569 N N . GLY A 1 73 ? 7.752 5.505 -12.047 1.00 95.38 73 GLY A N 1
ATOM 570 C CA . GLY A 1 73 ? 6.866 4.404 -12.415 1.00 95.38 73 GLY A CA 1
ATOM 571 C C . GLY A 1 73 ? 5.476 4.513 -11.793 1.00 95.38 73 GLY A C 1
ATOM 572 O O . GLY A 1 73 ? 5.136 5.492 -11.125 1.00 95.38 73 GLY A O 1
ATOM 573 N N . VAL A 1 74 ? 4.664 3.482 -12.016 1.00 96.25 74 VAL A N 1
ATOM 574 C CA . VAL A 1 74 ? 3.307 3.385 -11.469 1.00 96.25 74 VAL A CA 1
ATOM 575 C C . VAL A 1 74 ? 3.328 2.555 -10.193 1.00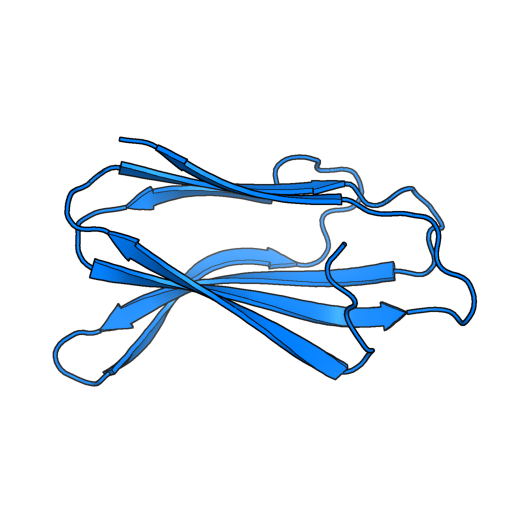 96.25 74 VAL A C 1
ATOM 577 O O . VAL A 1 74 ? 3.820 1.426 -10.168 1.00 96.25 74 VAL A O 1
ATOM 580 N N . TYR A 1 75 ? 2.760 3.114 -9.134 1.00 96.75 75 TYR A N 1
ATOM 581 C CA . TYR A 1 75 ? 2.590 2.456 -7.850 1.00 96.75 75 TYR A CA 1
ATOM 582 C C . TYR A 1 75 ? 1.107 2.364 -7.503 1.00 96.75 75 TYR A C 1
ATOM 584 O O . TYR A 1 75 ? 0.326 3.261 -7.814 1.00 96.75 75 TYR A O 1
ATOM 592 N N . VAL A 1 76 ? 0.716 1.284 -6.834 1.00 95.75 76 VAL A N 1
ATOM 593 C CA . VAL A 1 76 ? -0.657 1.063 -6.378 1.00 95.75 76 VAL A CA 1
ATOM 594 C C . VAL A 1 76 ? -0.640 0.813 -4.883 1.00 95.75 76 VAL A C 1
ATOM 596 O O . VAL A 1 76 ? 0.002 -0.124 -4.413 1.00 95.75 76 VAL A O 1
ATOM 599 N N . VAL A 1 77 ? -1.364 1.638 -4.134 1.00 94.31 77 VAL A N 1
ATOM 600 C CA . VAL A 1 77 ? -1.658 1.386 -2.724 1.00 94.31 77 VAL A CA 1
ATOM 601 C C . VAL A 1 77 ? -3.012 0.707 -2.639 1.00 94.31 77 VAL A C 1
ATOM 603 O O . VAL A 1 77 ? -4.019 1.300 -3.017 1.00 94.31 77 VAL A O 1
ATOM 606 N N . ALA A 1 7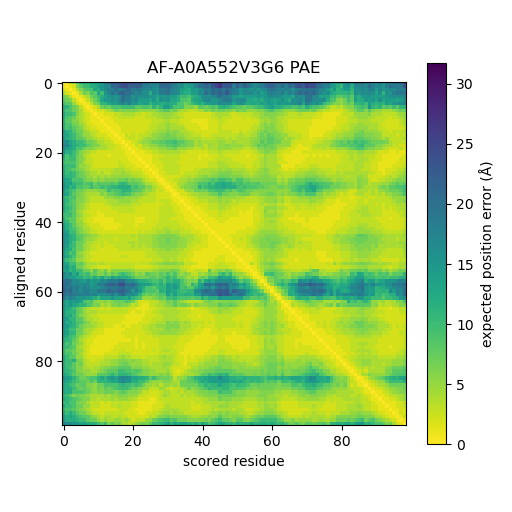8 ? -3.033 -0.525 -2.146 1.00 91.81 78 ALA A N 1
ATOM 607 C CA . ALA A 1 78 ? -4.249 -1.278 -1.889 1.00 91.81 78 ALA A CA 1
ATOM 608 C C . ALA A 1 78 ? -4.525 -1.303 -0.384 1.00 91.81 78 ALA A C 1
ATOM 610 O O . ALA A 1 78 ? -3.679 -1.742 0.395 1.00 91.81 78 ALA A O 1
ATOM 611 N N . VAL A 1 79 ? -5.713 -0.854 0.011 1.00 89.31 79 VAL A N 1
ATOM 612 C CA . VAL A 1 79 ? -6.241 -0.958 1.374 1.00 89.31 79 VAL A CA 1
ATOM 613 C C . VAL A 1 79 ? -7.356 -1.995 1.358 1.00 89.31 79 VAL A C 1
ATOM 615 O O . VAL A 1 79 ? -8.361 -1.819 0.668 1.00 89.31 79 VAL A O 1
ATOM 618 N N . TRP A 1 80 ? -7.177 -3.071 2.116 1.00 86.75 80 TRP A N 1
ATOM 619 C CA . TRP A 1 80 ? -8.143 -4.154 2.241 1.00 86.75 80 TRP A CA 1
ATOM 620 C C . TRP A 1 80 ? -8.812 -4.085 3.606 1.00 86.75 80 TRP A C 1
ATOM 622 O O . TRP A 1 80 ? -8.144 -4.299 4.616 1.00 86.75 80 TRP A O 1
ATOM 632 N N . LEU A 1 81 ? -10.123 -3.839 3.656 1.00 80.94 81 LEU A N 1
ATOM 633 C CA . LEU A 1 81 ? -10.873 -3.938 4.908 1.00 80.94 81 LEU A CA 1
ATOM 634 C C . LEU A 1 81 ? -11.272 -5.388 5.188 1.00 80.94 81 LEU A C 1
ATOM 636 O O . LEU A 1 81 ? -12.080 -5.977 4.467 1.00 80.94 81 LEU A O 1
ATOM 640 N N . LYS A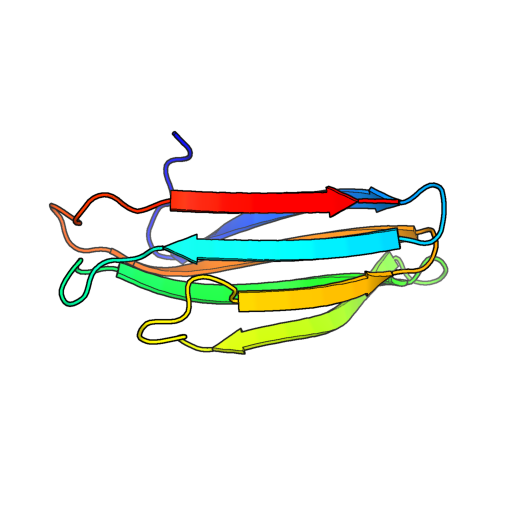 1 82 ? -10.721 -5.951 6.263 1.00 80.44 82 LYS A N 1
ATOM 641 C CA . LYS A 1 82 ? -11.054 -7.290 6.767 1.00 80.44 82 LYS A CA 1
ATOM 642 C C . LYS A 1 82 ? -12.309 -7.273 7.634 1.00 80.44 82 LYS A C 1
ATOM 644 O O . LYS A 1 82 ? -13.090 -8.220 7.600 1.00 80.44 82 LYS A O 1
ATOM 649 N N . LYS A 1 83 ? -12.513 -6.198 8.400 1.00 81.00 83 LYS A N 1
ATOM 650 C CA . LYS A 1 83 ? -13.654 -6.037 9.308 1.00 81.00 83 LYS A CA 1
ATOM 651 C C . LYS A 1 83 ? -14.085 -4.574 9.375 1.00 81.00 83 LYS A C 1
ATOM 653 O O . LYS A 1 83 ? -13.241 -3.685 9.444 1.00 81.00 83 LYS A O 1
ATOM 658 N N . LEU A 1 84 ? -15.398 -4.359 9.398 1.00 80.75 84 LEU A N 1
ATOM 659 C CA . LEU A 1 84 ? -16.045 -3.088 9.721 1.00 80.75 84 LEU A CA 1
ATOM 660 C C . LEU A 1 84 ? -17.308 -3.412 10.518 1.00 80.75 84 LEU A C 1
ATOM 662 O O . LEU A 1 84 ? -18.191 -4.116 10.025 1.00 80.75 84 LEU A O 1
ATOM 666 N N . GLU A 1 85 ? -17.384 -2.946 11.756 1.00 82.00 85 GLU A N 1
ATOM 667 C CA . GLU A 1 85 ? -18.611 -3.049 12.547 1.00 82.00 85 GLU A CA 1
ATOM 668 C C . GLU A 1 85 ? -19.657 -2.026 12.079 1.00 82.00 85 GLU A C 1
ATOM 670 O O . GLU A 1 85 ? -19.345 -1.065 11.385 1.00 82.00 85 GLU A O 1
ATOM 675 N N . THR A 1 86 ? -20.923 -2.223 12.454 1.00 73.25 86 THR A N 1
ATOM 676 C CA . THR A 1 86 ? -22.067 -1.399 12.010 1.00 73.25 86 THR A CA 1
ATOM 677 C C . THR A 1 86 ? -21.985 0.084 12.395 1.00 73.25 86 THR A C 1
ATOM 679 O O . THR A 1 86 ? -22.726 0.892 11.843 1.00 73.25 86 THR A O 1
ATOM 682 N N . SER A 1 87 ? -21.113 0.445 13.340 1.00 76.12 87 SER A N 1
ATOM 683 C CA . SER A 1 87 ? -20.861 1.822 13.775 1.00 76.12 87 SER A CA 1
ATOM 684 C C . SER A 1 87 ? -19.380 1.976 14.136 1.00 76.12 87 SER A C 1
ATOM 686 O O . SER A 1 87 ? -19.046 1.986 15.321 1.00 76.12 87 SER A O 1
ATOM 688 N N . PRO A 1 88 ? -18.484 2.027 13.139 1.00 78.50 88 PRO A N 1
ATOM 689 C CA . PRO A 1 88 ? -17.057 2.098 13.392 1.00 78.50 88 PRO A CA 1
ATOM 690 C C . PRO A 1 88 ? -16.673 3.495 13.888 1.00 78.50 88 PRO A C 1
ATOM 692 O O . PRO A 1 88 ? -17.273 4.497 13.488 1.00 78.50 88 PRO A O 1
ATOM 695 N N . GLU A 1 89 ? -15.646 3.571 14.730 1.00 80.31 89 GLU A N 1
ATOM 696 C CA . GLU A 1 89 ? -15.082 4.865 15.121 1.00 80.31 89 GLU A CA 1
ATOM 697 C C . GLU A 1 89 ? -14.452 5.572 13.906 1.00 80.31 89 GLU A C 1
ATOM 699 O O . GLU A 1 89 ? -13.970 4.910 12.977 1.00 80.31 89 GLU A O 1
ATOM 704 N N . PRO A 1 90 ? -14.408 6.916 13.886 1.00 79.50 90 PRO A N 1
ATOM 705 C CA . PRO A 1 90 ? -13.751 7.652 12.816 1.00 79.50 90 PRO A CA 1
ATOM 706 C C . PRO A 1 90 ? -12.279 7.253 12.660 1.00 79.50 90 PRO A C 1
ATOM 708 O O . PRO A 1 90 ? -11.542 7.119 13.636 1.00 79.50 90 PRO A O 1
ATOM 711 N N . TYR A 1 91 ? -11.830 7.144 11.413 1.00 80.75 91 TYR A N 1
ATOM 712 C CA . TYR A 1 91 ? -10.440 6.875 11.051 1.00 80.75 91 TYR A CA 1
ATOM 713 C C . TYR A 1 91 ? -9.959 7.868 9.993 1.00 80.75 91 TYR A C 1
ATOM 715 O O . TYR A 1 91 ? -10.754 8.535 9.323 1.00 80.75 91 TYR A O 1
ATOM 723 N N . GLN A 1 92 ? -8.641 7.973 9.837 1.00 84.81 92 GLN A N 1
ATOM 724 C CA . GLN A 1 92 ? -8.020 8.838 8.839 1.00 84.81 92 GLN A CA 1
ATOM 725 C C . GLN A 1 92 ? -6.999 8.062 8.024 1.00 84.81 92 GLN A C 1
ATOM 727 O O . GLN A 1 92 ? -6.104 7.437 8.582 1.00 84.81 92 GLN A O 1
ATOM 732 N N . PHE A 1 93 ? -7.119 8.159 6.703 1.00 86.62 93 PHE A N 1
ATOM 733 C CA . PHE A 1 93 ? -6.142 7.648 5.755 1.00 86.62 93 PHE A CA 1
ATOM 734 C C . PHE A 1 93 ? -5.500 8.819 5.020 1.00 86.62 93 PHE A C 1
ATOM 736 O O . PHE A 1 93 ? -6.206 9.656 4.450 1.00 86.62 93 PHE A O 1
ATOM 743 N N . ILE A 1 94 ? -4.170 8.864 5.018 1.00 89.31 94 ILE A N 1
ATOM 744 C CA . ILE A 1 94 ? -3.397 9.863 4.287 1.00 89.31 94 ILE A CA 1
ATOM 745 C C . ILE A 1 94 ? -2.348 9.131 3.463 1.00 89.31 94 ILE A C 1
ATOM 747 O O . ILE A 1 94 ? -1.526 8.387 3.993 1.00 89.31 94 ILE A O 1
ATOM 751 N N . LEU A 1 95 ? -2.348 9.401 2.164 1.00 90.44 95 LEU A N 1
ATOM 752 C CA . LEU A 1 95 ? -1.296 8.974 1.259 1.00 90.44 95 LEU A CA 1
ATOM 753 C C . LEU A 1 95 ? -0.529 10.207 0.800 1.00 90.44 95 LEU A C 1
ATOM 755 O O . LEU A 1 95 ? -1.102 11.116 0.199 1.00 90.44 95 LEU A O 1
ATOM 759 N N . MET A 1 96 ? 0.760 10.241 1.112 1.00 90.50 96 MET A N 1
ATOM 760 C CA . MET A 1 96 ? 1.658 11.321 0.737 1.00 90.50 96 MET A CA 1
ATOM 761 C C . MET A 1 96 ? 2.651 10.845 -0.305 1.00 90.50 96 MET A C 1
ATOM 763 O O . MET A 1 96 ? 3.217 9.756 -0.209 1.00 90.50 96 MET A O 1
ATOM 767 N N . ASN A 1 97 ? 2.884 11.721 -1.271 1.00 88.31 97 ASN A N 1
ATOM 768 C CA . ASN A 1 97 ? 3.974 11.614 -2.214 1.00 88.31 97 ASN A CA 1
ATOM 769 C C . ASN A 1 97 ? 4.822 12.884 -2.111 1.00 88.31 97 ASN A C 1
ATOM 771 O O . ASN A 1 97 ? 4.282 13.984 -2.247 1.00 88.31 97 ASN A O 1
ATOM 775 N N . SER A 1 98 ? 6.121 12.737 -1.866 1.00 86.88 98 SER A N 1
ATOM 776 C CA . SER A 1 98 ? 7.073 13.848 -1.835 1.00 86.88 98 SER A CA 1
ATOM 777 C C . SER A 1 98 ? 8.257 13.581 -2.755 1.00 86.88 98 SER A C 1
ATOM 779 O O . SER A 1 98 ? 8.729 12.452 -2.842 1.00 86.88 98 SER A O 1
ATOM 781 N N . LEU A 1 99 ? 8.734 14.641 -3.402 1.00 79.50 99 LEU A N 1
ATOM 782 C CA . LEU A 1 99 ? 10.013 14.692 -4.110 1.00 79.50 99 LEU A CA 1
ATOM 783 C C . LEU A 1 99 ? 11.199 14.512 -3.161 1.00 79.50 99 LEU A C 1
ATOM 785 O O . LEU A 1 99 ? 11.145 15.117 -2.065 1.00 79.50 99 LEU A O 1
#

Organism: NCBI:txid1871336

Secondary structure (DSSP, 8-state):
-----TTPEEEEEEEESS-EEEEEEEE--TT-SEEEEEEEEEEPTTT-PEEEEEEEE--TT-SEEEEEEE-SEEEEEEEEEEEE-SSPPP-EEEEEEE-

Radius of gyration: 13.97 Å; Cα contacts (8 Å, |Δi|>4): 228; chains: 1; bounding box: 34×22×39 Å

Mean predicted aligned error: 5.7 Å

pLDDT: mean 83.92, std 13.16, range [36.53, 97.81]

Nearest PDB structures (foldseek):
  4p5h-assembly1_K  TM=6.131E-01  e=2.052E-02  Clostridium perfringens
  1nlq-assembly1_B  TM=3.783E-01  e=1.035E-01  Drosophila melanogaster
  6alv-assembly1_A  TM=5.257E-01  e=3.986E-01  Rattus norvegicus
  1nlq-assembly1_A  TM=2.813E-01  e=3.519E-02  Drosophila melanogaster
  1nlq-assembly1_E  TM=2.821E-01  e=9.806E-02  Drosophila melanogaster

Sequence (99 aa):
MCIFNVNDINMYVLNQSYGGKITSYMQVPQNSGIDYNISLFKQDEATGDLKFVAGCDYPEMSNEIFSYISDSGVYVVAVWLKKLETSPEPYQFILMNSL

Solvent-accessible surface area (backbone atoms only — not comparable to full-atom values): 5737 Å² total; per-residue (Å²): 135,88,87,82,54,67,79,39,74,49,75,47,81,43,79,33,91,48,56,31,39,44,34,35,32,42,44,63,57,88,91,21,46,71,39,48,35,40,37,35,24,38,48,38,89,88,79,66,48,76,41,81,76,49,54,40,80,59,65,84,82,39,50,67,54,46,77,45,82,40,58,56,46,46,33,38,39,39,38,36,29,77,37,64,47,100,79,50,56,83,66,49,79,47,80,46,77,45,116

Foldseek 3Di:
DDDDDAQDKDKDKDFFPFKWKKWKFKFFDDPQQWAKWKWKWFQDPVPRDTHTDAIDHGPPPTRTTDMDTDGGGMMMMIMHINTDDPGGDDMDIDIDIGD